Protein AF-A0A9P5S2D3-F1 (afdb_monomer_lite)

Structure (mmCIF, N/CA/C/O backbone):
data_AF-A0A9P5S2D3-F1
#
_entry.id   AF-A0A9P5S2D3-F1
#
loop_
_atom_site.group_PDB
_atom_site.id
_atom_site.type_symbol
_atom_site.label_atom_id
_atom_site.label_alt_id
_atom_site.label_comp_id
_atom_site.label_asym_id
_atom_site.label_entity_id
_atom_site.label_seq_id
_atom_site.pdbx_PDB_ins_code
_atom_site.Cartn_x
_atom_site.Cartn_y
_atom_site.Cartn_z
_atom_site.occupancy
_atom_site.B_iso_or_equiv
_atom_site.auth_seq_id
_atom_site.auth_comp_id
_atom_site.auth_asym_id
_atom_site.auth_atom_id
_atom_site.pdbx_PDB_model_num
ATOM 1 N N . TYR A 1 1 ? -8.289 6.165 -1.959 1.00 89.31 1 TYR A N 1
ATOM 2 C CA . TYR A 1 1 ? -8.571 5.617 -0.615 1.00 89.31 1 TYR A CA 1
ATOM 3 C C . TYR A 1 1 ? -10.076 5.513 -0.430 1.00 89.31 1 TYR A C 1
ATOM 5 O O . TYR A 1 1 ? -10.741 6.533 -0.541 1.00 89.31 1 TYR A O 1
ATOM 13 N N . LEU A 1 2 ? -10.600 4.304 -0.217 1.00 90.56 2 LEU A N 1
ATOM 14 C CA . LEU A 1 2 ? -12.037 4.030 -0.064 1.00 90.56 2 LEU A CA 1
ATOM 15 C C . LEU A 1 2 ? -12.467 3.892 1.406 1.00 90.56 2 LEU A C 1
ATOM 17 O O . LEU A 1 2 ? -13.635 3.631 1.662 1.00 90.56 2 LEU A O 1
ATOM 21 N N . LYS A 1 3 ? -11.545 4.101 2.361 1.00 93.12 3 LYS A N 1
ATOM 22 C CA . LYS A 1 3 ? -11.773 3.897 3.801 1.00 93.12 3 LYS A CA 1
ATOM 23 C C . LYS A 1 3 ? -12.197 2.453 4.095 1.00 93.12 3 LYS A C 1
ATOM 25 O O . LYS A 1 3 ? -11.806 1.546 3.357 1.00 93.12 3 LYS A O 1
ATOM 30 N N . VAL A 1 4 ? -12.917 2.249 5.197 1.00 93.50 4 VAL A N 1
ATOM 31 C CA . VAL A 1 4 ? -13.504 0.964 5.581 1.00 93.50 4 VAL A CA 1
ATOM 32 C C . VAL A 1 4 ? -14.656 0.651 4.632 1.00 93.50 4 VAL A C 1
ATOM 34 O O . VAL A 1 4 ? -15.649 1.374 4.606 1.00 93.50 4 VAL A O 1
ATOM 37 N N . ILE A 1 5 ? -14.504 -0.418 3.857 1.00 94.62 5 ILE A N 1
ATOM 38 C CA . ILE A 1 5 ? -15.524 -0.907 2.925 1.00 94.62 5 ILE A CA 1
ATOM 39 C C . ILE A 1 5 ? -16.396 -2.001 3.542 1.00 94.62 5 ILE A C 1
ATOM 41 O O . ILE A 1 5 ? -17.516 -2.197 3.085 1.00 94.62 5 ILE A O 1
ATOM 45 N N . ASP A 1 6 ? -15.892 -2.701 4.563 1.00 94.62 6 ASP A N 1
ATOM 46 C CA . ASP A 1 6 ? -16.608 -3.781 5.242 1.00 94.62 6 ASP A CA 1
ATOM 47 C C . ASP A 1 6 ? -16.047 -4.026 6.660 1.00 94.62 6 ASP A C 1
ATOM 49 O O . ASP A 1 6 ? -14.955 -3.553 7.004 1.00 94.62 6 ASP A O 1
ATOM 53 N N . LYS A 1 7 ? -16.786 -4.760 7.496 1.00 94.25 7 LYS A N 1
ATOM 54 C CA . LYS A 1 7 ? -16.349 -5.231 8.816 1.00 94.25 7 LYS A CA 1
ATOM 55 C C . LYS A 1 7 ? -16.711 -6.706 8.973 1.00 94.25 7 LYS A C 1
ATOM 57 O O . LYS A 1 7 ? -17.879 -7.071 8.888 1.00 94.25 7 LYS A O 1
ATOM 62 N N . PHE A 1 8 ? -15.723 -7.530 9.308 1.00 93.88 8 PHE A N 1
ATOM 63 C CA . PHE A 1 8 ? -15.938 -8.934 9.647 1.00 93.88 8 PHE A CA 1
ATOM 64 C C . PHE A 1 8 ? -15.477 -9.210 11.079 1.00 93.88 8 PHE A C 1
ATOM 66 O O . PHE A 1 8 ? -14.299 -9.053 11.409 1.00 93.88 8 PHE A O 1
ATOM 73 N N . ASN A 1 9 ? -16.410 -9.627 11.939 1.00 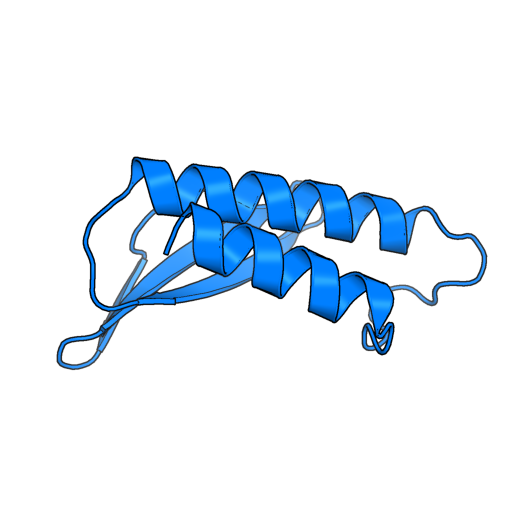92.88 9 ASN A N 1
ATOM 74 C CA . ASN A 1 9 ? -16.220 -9.718 13.391 1.00 92.88 9 ASN A CA 1
ATOM 75 C C . ASN A 1 9 ? -15.745 -8.372 13.974 1.00 92.88 9 ASN A C 1
ATOM 77 O O . ASN A 1 9 ? -16.426 -7.354 13.837 1.00 92.88 9 ASN A O 1
ATOM 81 N N . GLU A 1 10 ? -14.564 -8.353 14.591 1.00 90.62 10 GLU A N 1
ATOM 82 C CA . GLU A 1 10 ? -13.932 -7.140 15.116 1.00 90.62 10 GLU A CA 1
ATOM 83 C C . GLU A 1 10 ? -12.965 -6.468 14.141 1.00 90.62 10 GLU A C 1
ATOM 85 O O . GLU A 1 10 ? -12.472 -5.381 14.426 1.00 90.62 10 GLU A O 1
ATOM 90 N N . ARG A 1 11 ? -12.744 -7.060 12.963 1.00 91.94 11 ARG A N 1
ATOM 91 C CA . ARG A 1 11 ? -11.771 -6.561 11.993 1.00 91.94 11 ARG A CA 1
ATOM 92 C C . ARG A 1 11 ? -12.432 -5.684 10.943 1.00 91.94 11 ARG A C 1
ATOM 94 O O . ARG A 1 11 ? -13.412 -6.076 10.308 1.00 91.94 11 ARG A O 1
ATOM 101 N N . PHE A 1 12 ? -11.857 -4.514 10.720 1.00 93.69 12 PHE A N 1
ATOM 102 C CA . PHE A 1 12 ? -12.237 -3.611 9.645 1.00 93.69 12 PHE A CA 1
ATOM 103 C C . PHE A 1 12 ? -11.461 -3.949 8.375 1.00 93.69 12 PHE A C 1
ATOM 105 O O . PHE A 1 12 ? -10.259 -4.220 8.412 1.00 93.69 12 PHE A O 1
ATOM 112 N N . ILE A 1 13 ? -12.151 -3.906 7.239 1.00 94.94 13 ILE A N 1
ATOM 113 C CA . ILE A 1 13 ? -11.572 -4.093 5.912 1.00 94.94 13 ILE A CA 1
ATOM 114 C C . ILE A 1 13 ? -11.510 -2.720 5.255 1.00 94.94 13 ILE A C 1
ATOM 116 O O . ILE A 1 13 ? -12.536 -2.171 4.852 1.00 94.94 13 ILE A O 1
ATOM 120 N N . SER A 1 14 ? -10.307 -2.159 5.143 1.00 95.12 14 SER A N 1
ATOM 121 C CA . SER A 1 14 ? -10.071 -0.923 4.396 1.00 95.12 14 SER A CA 1
ATOM 122 C C . SER A 1 14 ? -9.525 -1.206 3.003 1.00 95.12 14 SER A C 1
ATOM 124 O O . SER A 1 14 ? -8.706 -2.109 2.821 1.00 95.12 14 SER A O 1
ATOM 126 N N . ALA A 1 15 ? -9.931 -0.394 2.027 1.00 95.69 15 ALA A N 1
ATOM 127 C CA . ALA A 1 15 ? -9.486 -0.534 0.645 1.00 95.69 15 ALA A CA 1
ATOM 128 C C . ALA A 1 15 ? -8.868 0.748 0.073 1.00 95.69 15 ALA A C 1
ATOM 130 O O . ALA A 1 15 ? -9.288 1.877 0.352 1.00 95.69 15 ALA A O 1
ATOM 131 N N . TYR A 1 16 ? -7.889 0.568 -0.808 1.00 95.38 16 TYR A N 1
ATOM 132 C CA . TYR A 1 16 ? -7.295 1.628 -1.607 1.00 95.38 16 TYR A CA 1
ATOM 133 C C . TYR A 1 16 ? -7.238 1.195 -3.072 1.00 95.38 16 TYR A C 1
ATOM 135 O O . TYR A 1 16 ? -6.546 0.246 -3.430 1.00 95.38 16 TYR A O 1
ATOM 143 N N . LEU A 1 17 ? -7.984 1.907 -3.916 1.00 94.44 17 LEU A N 1
ATOM 144 C CA . LEU A 1 17 ? -7.970 1.727 -5.362 1.00 94.44 17 LEU A CA 1
ATOM 145 C C . LEU A 1 17 ? -6.953 2.683 -5.988 1.00 94.44 17 LEU A C 1
ATOM 147 O O . LEU A 1 17 ? -7.024 3.894 -5.760 1.00 94.44 17 LEU A O 1
ATOM 151 N N . THR A 1 18 ? -6.017 2.136 -6.758 1.00 92.31 18 THR A N 1
ATOM 152 C CA . THR A 1 18 ? -5.022 2.911 -7.508 1.00 92.31 18 THR A CA 1
ATOM 153 C C . THR A 1 18 ? -5.555 3.315 -8.885 1.00 92.31 18 THR A C 1
ATOM 155 O O . THR A 1 18 ? -6.521 2.735 -9.384 1.00 92.31 18 THR A O 1
ATOM 158 N N . ALA A 1 19 ? -4.894 4.275 -9.543 1.00 89.50 19 ALA A N 1
ATOM 159 C CA . ALA A 1 19 ? -5.238 4.683 -10.911 1.00 89.50 19 ALA A CA 1
ATOM 160 C C . ALA A 1 19 ? -5.103 3.532 -11.931 1.00 89.50 19 ALA A C 1
ATOM 162 O O . ALA A 1 19 ? -5.814 3.506 -12.929 1.00 89.50 19 ALA A O 1
ATOM 163 N N . GLY A 1 20 ? -4.238 2.550 -11.652 1.00 87.31 20 GLY A N 1
ATOM 164 C CA . GLY A 1 20 ? -4.058 1.341 -12.462 1.00 87.31 20 GLY A CA 1
ATOM 165 C C . GLY A 1 20 ? -5.049 0.213 -12.153 1.00 87.31 20 GLY A C 1
ATOM 166 O O . GLY A 1 20 ? -4.772 -0.931 -12.494 1.00 87.31 20 GLY A O 1
ATOM 167 N N . ASN A 1 21 ? -6.162 0.494 -11.462 1.00 89.31 21 ASN A N 1
ATOM 168 C CA . ASN A 1 21 ? -7.178 -0.490 -11.051 1.00 89.31 21 ASN A CA 1
ATOM 169 C C . ASN A 1 21 ? -6.654 -1.618 -10.127 1.00 89.31 21 ASN A C 1
ATOM 171 O O . ASN A 1 21 ? -7.290 -2.669 -9.968 1.00 89.31 21 ASN A O 1
ATOM 175 N N . ILE A 1 22 ? -5.519 -1.386 -9.463 1.00 91.62 22 ILE A N 1
ATOM 176 C CA . ILE A 1 22 ? -4.986 -2.284 -8.435 1.00 91.62 22 ILE A CA 1
ATOM 177 C C . ILE A 1 22 ? -5.662 -1.962 -7.108 1.00 91.62 22 ILE A C 1
ATOM 179 O O . ILE A 1 22 ? -5.855 -0.798 -6.751 1.00 91.62 22 ILE A O 1
ATOM 183 N N . LYS A 1 23 ? -6.050 -3.014 -6.391 1.00 94.00 23 LYS A N 1
ATOM 184 C CA . LYS A 1 23 ? -6.807 -2.932 -5.144 1.00 94.00 23 LYS A CA 1
ATOM 185 C C . LYS A 1 23 ? -5.892 -3.363 -4.010 1.00 94.00 23 LYS A C 1
ATOM 187 O O . LYS A 1 23 ? -5.534 -4.533 -3.923 1.00 94.00 23 LYS A O 1
ATOM 192 N N . LEU A 1 24 ? -5.509 -2.419 -3.159 1.00 95.12 24 LEU A N 1
ATOM 193 C CA . LEU A 1 24 ? -4.818 -2.716 -1.909 1.00 95.12 24 LEU A CA 1
ATOM 194 C C . LEU A 1 24 ? -5.875 -2.897 -0.821 1.00 95.12 24 LEU A C 1
ATOM 196 O O . LEU A 1 24 ? -6.722 -2.023 -0.630 1.00 95.12 24 LEU A O 1
ATOM 200 N N . LEU A 1 25 ? -5.828 -4.033 -0.134 1.00 95.56 25 LEU A N 1
ATOM 201 C CA . LEU A 1 25 ? -6.745 -4.383 0.945 1.00 95.56 25 LEU A CA 1
ATOM 202 C C . LEU A 1 25 ? -5.957 -4.509 2.243 1.00 95.56 25 LEU A C 1
ATOM 204 O O . LEU A 1 25 ? -4.894 -5.128 2.265 1.00 95.56 25 LEU A O 1
ATOM 208 N N . LEU A 1 26 ? -6.487 -3.927 3.314 1.00 95.12 26 LEU A N 1
ATOM 209 C CA . LEU A 1 26 ? -5.914 -4.016 4.650 1.00 95.12 26 LEU A CA 1
ATOM 210 C C . LEU A 1 26 ? -6.993 -4.443 5.635 1.00 95.12 26 LEU A C 1
ATOM 212 O O . LEU A 1 26 ? -8.043 -3.809 5.729 1.00 95.12 26 LEU A O 1
ATOM 216 N N . LEU A 1 27 ? -6.686 -5.490 6.391 1.00 94.62 27 LEU A N 1
ATOM 217 C CA . LEU A 1 27 ? -7.476 -5.940 7.524 1.00 94.62 27 LEU A CA 1
ATOM 218 C C . LEU A 1 27 ? -6.827 -5.402 8.805 1.00 94.62 27 LEU A C 1
ATOM 220 O O . LEU A 1 27 ? -5.636 -5.629 9.015 1.00 94.62 27 LEU A O 1
ATOM 224 N N . HIS A 1 28 ? -7.577 -4.677 9.631 1.00 91.94 28 HIS A N 1
ATOM 225 C CA . HIS A 1 28 ? -7.039 -4.009 10.823 1.00 91.94 28 HIS A CA 1
ATOM 226 C C . HIS A 1 28 ? -8.088 -3.871 11.932 1.00 91.94 28 HIS A C 1
ATOM 228 O O . HIS A 1 28 ? -9.289 -3.913 11.670 1.00 91.94 28 HIS A O 1
ATOM 234 N N . ASP A 1 29 ? -7.622 -3.701 13.169 1.00 90.19 29 ASP A N 1
ATOM 235 C CA . ASP A 1 29 ? -8.486 -3.560 14.351 1.00 90.19 29 ASP A CA 1
ATOM 236 C C . ASP A 1 29 ? -8.696 -2.081 14.745 1.00 90.19 29 ASP A C 1
ATOM 238 O O . ASP A 1 29 ? -9.690 -1.722 15.378 1.00 90.19 29 ASP A O 1
ATOM 242 N N . ALA A 1 30 ? -7.775 -1.192 14.355 1.00 82.69 30 ALA A N 1
ATOM 243 C CA . ALA A 1 30 ? -7.744 0.204 14.786 1.00 82.69 30 ALA A CA 1
ATOM 244 C C . ALA A 1 30 ? -8.372 1.157 13.758 1.00 82.69 30 ALA A C 1
ATOM 246 O O . ALA A 1 30 ? -7.946 1.240 12.612 1.00 82.69 30 ALA A O 1
ATOM 247 N N . LYS A 1 31 ? -9.312 2.007 14.184 1.00 75.81 31 LYS A N 1
ATOM 248 C CA . LYS A 1 31 ? -9.945 3.027 13.321 1.00 75.81 31 LYS A CA 1
ATOM 249 C C . LYS A 1 31 ? -9.083 4.280 13.068 1.00 75.81 31 LYS A C 1
ATOM 251 O O . LYS A 1 31 ? -9.613 5.387 12.992 1.00 75.81 31 LYS A O 1
ATOM 256 N N . SER A 1 32 ? -7.765 4.144 12.928 1.00 87.69 32 SER A N 1
ATOM 257 C CA . SER A 1 32 ? -6.899 5.287 12.599 1.00 87.69 32 SER A CA 1
ATOM 258 C C . SER A 1 32 ? -6.901 5.555 11.090 1.00 87.69 32 SER A C 1
ATOM 260 O O . SER A 1 32 ? -6.014 5.110 10.360 1.00 87.69 32 SER A O 1
ATOM 262 N N . GLU A 1 33 ? -7.928 6.259 10.595 1.00 87.88 33 GLU A N 1
ATOM 263 C CA . GLU A 1 33 ? -8.104 6.495 9.152 1.00 87.88 33 GLU A CA 1
ATOM 264 C C . GLU A 1 33 ? -6.905 7.195 8.498 1.00 87.88 33 GLU A C 1
ATOM 266 O O . GLU A 1 33 ? -6.534 6.828 7.382 1.00 87.88 33 GLU A O 1
AT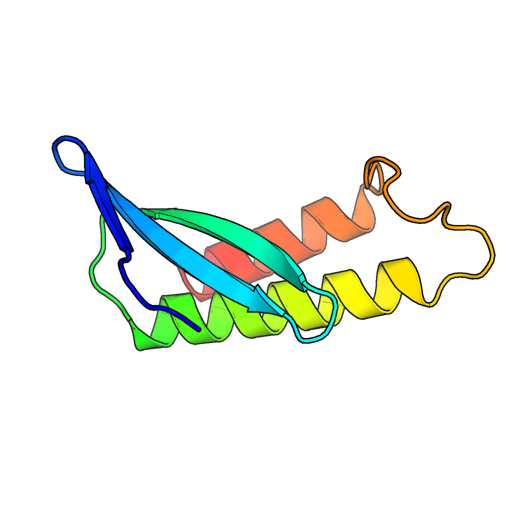OM 271 N N . ASP A 1 34 ? -6.297 8.174 9.173 1.00 91.88 34 ASP A N 1
ATOM 272 C CA . ASP A 1 34 ? -5.168 8.936 8.628 1.00 91.88 34 ASP A CA 1
ATOM 273 C C . ASP A 1 34 ? -3.893 8.097 8.555 1.00 91.88 34 ASP A C 1
ATOM 275 O O . ASP A 1 34 ? -3.178 8.133 7.550 1.00 91.88 34 ASP A O 1
ATOM 279 N N . ALA A 1 35 ? -3.617 7.295 9.586 1.00 93.75 35 ALA A N 1
ATOM 280 C CA . ALA A 1 35 ? -2.444 6.432 9.597 1.00 93.75 35 ALA A CA 1
ATOM 281 C C . ALA A 1 35 ? -2.564 5.333 8.530 1.00 93.75 35 ALA A C 1
ATOM 283 O O . ALA A 1 35 ? -1.640 5.135 7.741 1.00 93.75 35 ALA A O 1
ATOM 284 N N . ILE A 1 36 ? -3.745 4.721 8.400 1.00 94.75 36 ILE A N 1
ATOM 285 C CA . ILE A 1 36 ? -4.041 3.738 7.348 1.00 94.75 36 ILE A CA 1
ATOM 286 C C . ILE A 1 36 ? -3.933 4.365 5.954 1.00 94.75 36 ILE A C 1
ATOM 288 O O . ILE A 1 36 ? -3.369 3.760 5.039 1.00 94.75 36 ILE A O 1
ATOM 292 N N . ARG A 1 37 ? -4.440 5.589 5.766 1.00 94.31 37 ARG A N 1
ATOM 293 C CA . ARG A 1 37 ? -4.301 6.315 4.497 1.00 94.31 37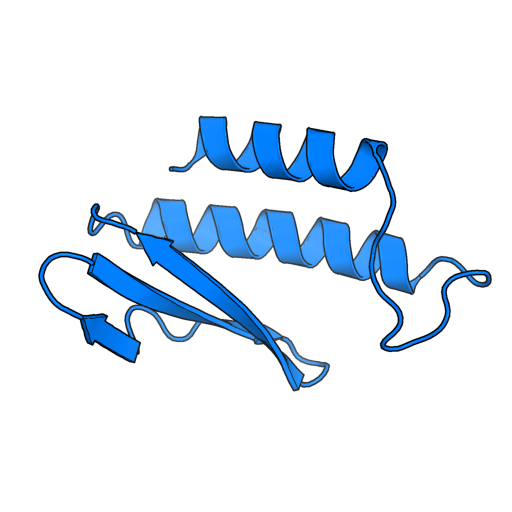 ARG A CA 1
ATOM 294 C C . ARG A 1 37 ? -2.831 6.534 4.139 1.00 94.31 37 ARG A C 1
ATOM 296 O O . ARG A 1 37 ? -2.459 6.313 2.986 1.00 94.31 37 ARG A O 1
ATOM 303 N N . ASN A 1 38 ? -2.014 6.958 5.100 1.00 95.50 38 ASN A N 1
ATOM 304 C CA . ASN A 1 38 ? -0.584 7.179 4.890 1.00 95.50 38 ASN A CA 1
ATOM 305 C C . ASN A 1 38 ? 0.155 5.869 4.596 1.00 95.50 38 ASN A C 1
ATOM 307 O O . ASN A 1 38 ? 0.935 5.821 3.650 1.00 95.50 38 ASN A O 1
ATOM 311 N N . PHE A 1 39 ? -0.172 4.788 5.309 1.00 96.06 39 PHE A N 1
ATOM 312 C CA . PHE A 1 39 ? 0.337 3.449 5.015 1.00 96.06 39 PHE A CA 1
ATOM 313 C C . PHE A 1 39 ? 0.038 3.023 3.570 1.00 96.06 39 PHE A C 1
ATOM 315 O O . PHE A 1 39 ? 0.937 2.588 2.851 1.00 96.06 39 PHE A O 1
ATOM 322 N N . PHE A 1 40 ? -1.203 3.200 3.104 1.00 96.19 40 PHE A N 1
ATOM 323 C CA . PHE A 1 40 ? -1.559 2.876 1.722 1.00 96.19 40 PHE A CA 1
ATOM 324 C C . PHE A 1 40 ? -0.809 3.725 0.692 1.00 96.19 40 PHE A C 1
ATOM 326 O O . PHE A 1 40 ? -0.446 3.198 -0.359 1.00 96.19 40 PHE A O 1
ATOM 333 N N . ASN A 1 41 ? -0.573 5.009 0.971 1.00 95.50 41 ASN A N 1
ATOM 334 C CA . ASN A 1 41 ? 0.202 5.870 0.077 1.00 95.50 41 ASN A CA 1
ATOM 335 C C . ASN A 1 41 ? 1.658 5.389 -0.041 1.00 95.50 41 ASN A C 1
ATOM 337 O O . ASN A 1 41 ? 2.152 5.256 -1.160 1.00 95.50 41 ASN A O 1
ATOM 341 N N . ASP A 1 42 ? 2.306 5.050 1.077 1.00 95.69 42 ASP A N 1
ATOM 342 C CA . ASP A 1 42 ? 3.669 4.501 1.087 1.00 95.69 42 ASP A CA 1
ATOM 343 C C . ASP A 1 42 ? 3.747 3.168 0.322 1.00 95.69 42 ASP A C 1
ATOM 345 O O . ASP A 1 42 ? 4.621 2.971 -0.528 1.00 95.69 42 ASP A O 1
ATOM 349 N N . CYS A 1 43 ? 2.806 2.251 0.573 1.00 95.44 43 CYS A N 1
ATOM 350 C CA . CYS A 1 43 ? 2.731 0.982 -0.153 1.00 95.44 43 CYS A CA 1
ATOM 351 C C . CYS A 1 43 ? 2.503 1.191 -1.654 1.00 95.44 43 CYS A C 1
ATOM 353 O O . CYS A 1 43 ? 3.093 0.479 -2.467 1.00 95.44 43 CYS A O 1
ATOM 355 N N . TYR A 1 44 ? 1.673 2.164 -2.032 1.00 95.00 44 TYR A N 1
ATOM 356 C CA . TYR A 1 44 ? 1.424 2.489 -3.432 1.00 95.00 44 TYR A CA 1
ATOM 357 C C . TYR A 1 44 ? 2.672 3.045 -4.127 1.00 95.00 44 TYR A C 1
ATOM 359 O O . TYR A 1 44 ? 2.984 2.630 -5.244 1.00 95.00 44 TYR A O 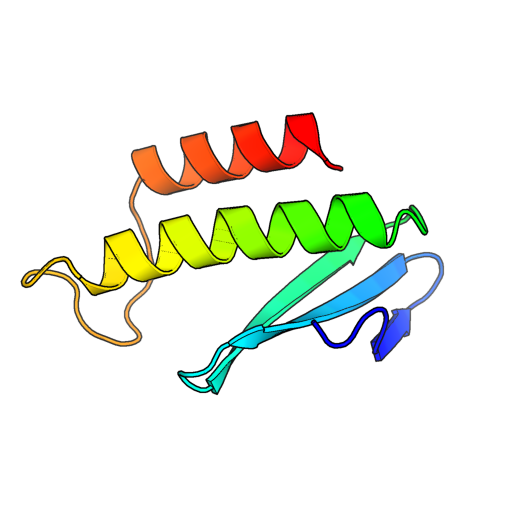1
ATOM 367 N N . GLU A 1 45 ? 3.430 3.920 -3.466 1.00 94.81 45 GLU A N 1
ATOM 368 C CA . GLU A 1 45 ? 4.691 4.435 -4.006 1.00 94.81 45 GLU A CA 1
ATOM 369 C C . GLU A 1 45 ? 5.717 3.310 -4.217 1.00 94.81 45 GLU A C 1
ATOM 371 O O . GLU A 1 45 ? 6.360 3.232 -5.269 1.00 94.81 45 GLU A O 1
ATOM 376 N N . LEU A 1 46 ? 5.851 2.402 -3.243 1.00 93.69 46 LEU A N 1
ATOM 377 C CA . LEU A 1 46 ? 6.709 1.221 -3.372 1.00 93.69 46 LEU A CA 1
ATOM 378 C C . LEU A 1 46 ? 6.262 0.324 -4.529 1.00 93.69 46 LEU A C 1
ATOM 380 O O . LEU A 1 46 ? 7.100 -0.136 -5.303 1.00 93.69 46 LEU A O 1
ATOM 384 N N . TYR A 1 47 ? 4.953 0.113 -4.669 1.00 92.81 47 TYR A N 1
ATOM 385 C CA . TYR A 1 47 ? 4.373 -0.691 -5.739 1.00 92.81 47 TYR A CA 1
ATOM 386 C C . TYR A 1 47 ? 4.673 -0.108 -7.127 1.00 92.81 47 TYR A C 1
ATOM 388 O O . TYR A 1 47 ? 5.120 -0.837 -8.013 1.00 92.81 47 TYR A O 1
ATOM 396 N N . ILE A 1 48 ? 4.513 1.209 -7.312 1.00 92.62 48 ILE A N 1
ATOM 397 C CA . ILE A 1 48 ? 4.864 1.881 -8.574 1.00 92.62 48 ILE A CA 1
ATOM 398 C C . ILE A 1 48 ? 6.347 1.676 -8.901 1.00 92.62 48 ILE A C 1
ATOM 400 O O . ILE A 1 48 ? 6.680 1.343 -10.034 1.00 92.62 48 ILE A O 1
ATOM 404 N N . LYS A 1 49 ? 7.246 1.829 -7.920 1.00 92.50 49 LYS A N 1
ATOM 405 C CA . LYS A 1 49 ? 8.690 1.627 -8.135 1.00 92.50 49 LYS A CA 1
ATOM 406 C C . LYS A 1 49 ? 9.016 0.206 -8.598 1.00 92.50 49 LYS A C 1
ATOM 408 O O . LYS A 1 49 ? 9.916 0.036 -9.415 1.00 92.50 49 LYS A O 1
ATOM 413 N N . THR A 1 50 ? 8.291 -0.797 -8.104 1.00 91.00 50 THR A N 1
ATOM 414 C CA . THR A 1 50 ? 8.433 -2.184 -8.568 1.00 91.00 50 THR A CA 1
ATOM 415 C C . THR A 1 50 ? 7.925 -2.356 -9.998 1.00 91.00 50 THR A C 1
ATOM 417 O O . THR A 1 50 ? 8.613 -2.984 -10.796 1.00 91.00 50 THR A O 1
ATOM 420 N N . LEU A 1 51 ? 6.782 -1.758 -10.347 1.00 89.88 51 LEU A N 1
ATOM 421 C CA . LEU A 1 51 ? 6.234 -1.812 -11.708 1.00 89.88 51 LEU A CA 1
ATOM 422 C C . LEU A 1 51 ? 7.084 -1.078 -12.752 1.00 89.88 51 LEU A C 1
ATOM 424 O O . LEU A 1 51 ? 7.094 -1.471 -13.912 1.00 89.88 51 LEU A O 1
ATOM 428 N N . LEU A 1 52 ? 7.782 -0.009 -12.361 1.00 89.44 52 LEU A N 1
ATOM 429 C CA . LEU A 1 52 ? 8.671 0.740 -13.257 1.00 89.44 52 LEU A CA 1
ATOM 430 C C . LEU A 1 52 ? 9.953 -0.027 -13.609 1.00 89.44 52 LEU A C 1
ATOM 432 O O . LEU A 1 52 ? 10.718 0.421 -14.462 1.00 89.44 52 LEU A O 1
ATOM 436 N N . ASN A 1 53 ? 10.207 -1.165 -12.963 1.00 89.75 53 ASN A N 1
A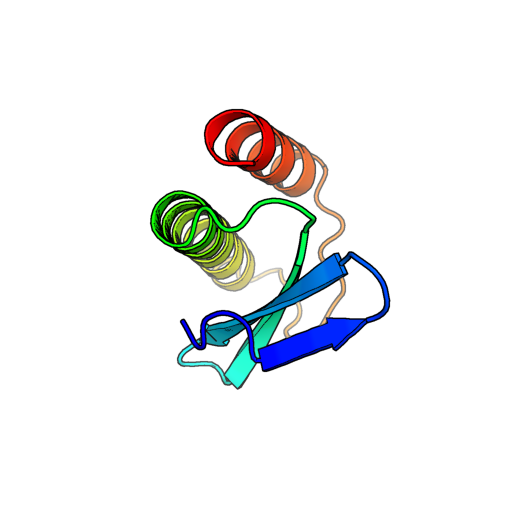TOM 437 C CA . ASN A 1 53 ? 11.305 -2.032 -13.344 1.00 89.75 53 ASN A CA 1
ATOM 438 C C . ASN A 1 53 ? 10.973 -2.724 -14.684 1.00 89.75 53 ASN A C 1
ATOM 440 O O . ASN A 1 53 ? 10.015 -3.494 -14.729 1.00 89.75 53 ASN A O 1
ATOM 444 N N . PRO A 1 54 ? 11.772 -2.530 -15.752 1.00 91.00 54 PRO A N 1
ATOM 445 C CA . PRO A 1 54 ? 11.518 -3.147 -17.058 1.00 91.00 54 PRO A CA 1
ATOM 446 C C . PRO A 1 54 ? 11.591 -4.683 -17.042 1.00 91.00 54 PRO A C 1
ATOM 448 O O . PRO A 1 54 ? 11.132 -5.321 -17.983 1.00 91.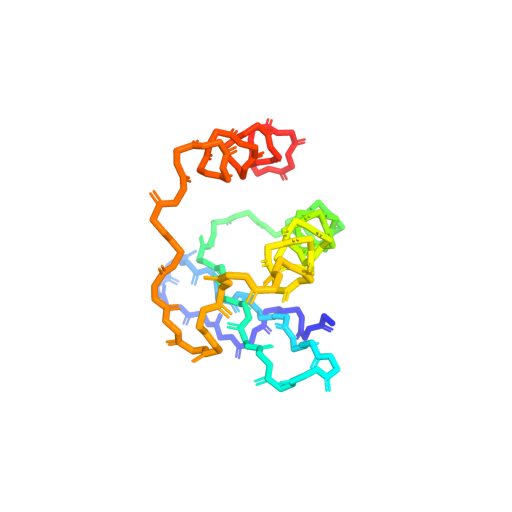00 54 PRO A O 1
ATOM 451 N N . PHE A 1 55 ? 12.157 -5.278 -15.988 1.00 89.69 55 PHE A N 1
ATOM 452 C CA . PHE A 1 55 ? 12.227 -6.728 -15.790 1.00 89.69 55 PHE A CA 1
ATOM 453 C C . PHE A 1 55 ? 11.074 -7.287 -14.946 1.00 89.69 55 PHE A C 1
ATOM 455 O O . PHE A 1 55 ? 11.063 -8.477 -14.640 1.00 89.69 55 PHE A O 1
ATOM 462 N N . TYR A 1 56 ? 10.134 -6.444 -14.514 1.00 88.56 56 TYR A N 1
ATOM 463 C CA . TYR A 1 56 ? 8.968 -6.893 -13.770 1.00 88.56 56 TYR A CA 1
ATOM 464 C C . TYR A 1 56 ? 7.838 -7.259 -14.730 1.00 88.56 56 TYR A C 1
ATOM 466 O O . TYR A 1 56 ? 7.355 -6.422 -15.490 1.00 88.56 56 TYR A O 1
ATOM 474 N N . GLU A 1 57 ? 7.380 -8.506 -14.668 1.00 87.38 57 GLU A N 1
ATOM 475 C CA . GLU A 1 57 ? 6.222 -8.942 -15.440 1.00 87.38 57 GLU A CA 1
ATOM 476 C C . GLU A 1 57 ? 4.932 -8.366 -14.829 1.00 87.38 57 GLU A C 1
ATOM 478 O O . GLU A 1 57 ? 4.650 -8.606 -13.648 1.00 87.38 57 GLU A O 1
ATOM 483 N N . PRO A 1 58 ? 4.111 -7.623 -15.594 1.00 81.56 58 PRO A N 1
ATOM 484 C CA . PRO A 1 58 ? 2.838 -7.116 -15.096 1.00 81.56 58 PRO A CA 1
ATOM 485 C C . PRO A 1 58 ? 1.954 -8.251 -14.560 1.00 81.56 58 PRO A C 1
ATOM 487 O O . PRO A 1 58 ? 1.828 -9.297 -15.189 1.00 81.56 58 PRO A O 1
ATOM 490 N N . ASN A 1 59 ? 1.312 -8.036 -13.408 1.00 82.75 59 ASN A N 1
ATOM 491 C CA . ASN A 1 59 ? 0.466 -9.018 -12.703 1.00 82.75 59 ASN A CA 1
ATOM 492 C C . ASN A 1 59 ? 1.185 -10.257 -12.140 1.00 82.75 59 ASN A C 1
ATOM 494 O O . ASN A 1 59 ? 0.523 -11.129 -11.577 1.00 82.75 59 ASN A O 1
ATOM 498 N N . SER A 1 60 ? 2.514 -10.337 -12.238 1.00 89.62 60 SER A N 1
ATOM 499 C CA . SER A 1 60 ? 3.286 -11.355 -11.521 1.00 89.62 60 SER A CA 1
ATOM 500 C C . SER A 1 60 ? 3.309 -11.084 -10.010 1.00 89.62 60 SER A C 1
ATOM 502 O O . SER A 1 60 ? 2.893 -10.024 -9.534 1.00 89.62 60 SER A O 1
ATOM 504 N N . ILE A 1 61 ? 3.771 -12.067 -9.237 1.00 90.19 61 ILE A N 1
ATOM 505 C CA . ILE A 1 61 ? 3.890 -11.966 -7.780 1.00 90.19 61 ILE A CA 1
ATOM 506 C C . ILE A 1 61 ? 5.140 -11.148 -7.426 1.00 90.19 61 ILE A C 1
ATOM 508 O O . ILE A 1 61 ? 6.238 -11.439 -7.898 1.00 90.19 61 ILE A O 1
ATOM 512 N N . ILE A 1 62 ? 5.007 -10.172 -6.522 1.00 90.19 62 ILE A N 1
ATOM 513 C CA . ILE A 1 62 ? 6.157 -9.439 -5.975 1.00 90.19 62 ILE A CA 1
ATOM 514 C C . ILE A 1 62 ? 6.887 -10.330 -4.959 1.00 90.19 62 ILE A C 1
ATOM 516 O O . ILE A 1 62 ? 6.450 -10.468 -3.821 1.00 90.19 62 ILE A O 1
ATOM 520 N N . SER A 1 63 ? 8.024 -10.908 -5.352 1.00 90.31 63 SER A N 1
ATOM 521 C CA . SER A 1 63 ? 8.858 -11.787 -4.508 1.00 90.31 63 SER A CA 1
ATOM 522 C C . SER A 1 63 ? 10.085 -11.093 -3.887 1.00 90.31 63 SER A C 1
ATOM 524 O O . SER A 1 63 ? 10.944 -11.736 -3.286 1.00 90.31 63 SER A O 1
ATOM 526 N N . SER A 1 64 ? 10.199 -9.769 -4.022 1.00 91.31 64 SER A N 1
ATOM 527 C CA . SER A 1 64 ? 11.374 -9.013 -3.571 1.00 91.31 64 SER A CA 1
ATOM 528 C C . SER A 1 64 ? 11.458 -8.891 -2.043 1.00 91.31 64 SER A C 1
ATOM 530 O O . SER A 1 64 ? 10.616 -8.253 -1.410 1.00 91.31 64 SER A O 1
ATOM 532 N N . ALA A 1 65 ? 12.547 -9.391 -1.449 1.00 93.75 65 ALA A N 1
ATOM 533 C CA . ALA A 1 65 ? 12.818 -9.252 -0.011 1.00 93.75 65 ALA A CA 1
ATOM 534 C C . ALA A 1 65 ? 12.975 -7.782 0.435 1.00 93.75 65 ALA A C 1
ATOM 536 O O . ALA A 1 65 ? 12.573 -7.396 1.536 1.00 93.75 65 ALA A O 1
ATOM 537 N N . ALA A 1 66 ? 13.527 -6.932 -0.438 1.00 93.62 66 ALA A N 1
ATOM 538 C CA . ALA A 1 66 ? 13.666 -5.502 -0.176 1.00 93.62 66 ALA A CA 1
ATOM 539 C C . ALA A 1 66 ? 12.302 -4.795 -0.134 1.00 93.62 66 ALA A C 1
ATOM 541 O O . ALA A 1 66 ? 12.111 -3.878 0.667 1.00 93.62 66 ALA A O 1
ATOM 542 N N . PHE A 1 67 ? 11.357 -5.226 -0.977 1.00 94.00 67 PHE A N 1
ATOM 543 C CA . PHE A 1 67 ? 9.981 -4.735 -0.944 1.00 94.00 67 PHE A CA 1
ATOM 544 C C . PHE A 1 67 ? 9.303 -5.116 0.377 1.00 94.00 67 PHE A C 1
ATOM 546 O O . PHE A 1 67 ? 8.799 -4.231 1.066 1.00 94.00 67 PHE A O 1
ATOM 553 N N . ASP A 1 68 ? 9.383 -6.390 0.782 1.00 94.81 68 ASP A N 1
ATOM 554 C CA . ASP A 1 68 ? 8.801 -6.867 2.047 1.00 94.81 68 ASP A CA 1
ATOM 555 C C . ASP A 1 68 ? 9.358 -6.097 3.255 1.00 94.81 68 ASP A C 1
ATOM 557 O O . ASP A 1 68 ? 8.609 -5.601 4.097 1.00 94.81 68 ASP A O 1
ATOM 561 N N . THR A 1 69 ? 10.677 -5.887 3.294 1.00 96.69 69 THR A N 1
ATOM 562 C CA . THR A 1 69 ? 11.327 -5.122 4.369 1.00 96.69 69 THR A CA 1
ATOM 563 C C . THR A 1 69 ? 10.780 -3.696 4.457 1.00 96.69 69 THR A C 1
ATOM 565 O O . THR A 1 69 ? 10.458 -3.222 5.547 1.00 96.69 69 THR A O 1
ATOM 568 N N . LYS A 1 70 ? 10.632 -3.008 3.320 1.00 95.50 70 LYS A N 1
ATOM 569 C CA . LYS A 1 70 ? 10.118 -1.631 3.283 1.00 95.50 70 LYS A CA 1
ATOM 570 C C . LYS A 1 70 ? 8.651 -1.554 3.701 1.00 95.50 70 LYS A C 1
ATOM 572 O O . LYS A 1 70 ? 8.307 -0.685 4.496 1.00 95.50 70 LYS A O 1
ATOM 577 N N . VAL A 1 71 ? 7.814 -2.491 3.252 1.00 95.88 71 VAL A N 1
ATOM 578 C CA . VAL A 1 71 ? 6.405 -2.561 3.675 1.00 95.88 71 VAL A CA 1
ATOM 579 C C . VAL A 1 71 ? 6.297 -2.793 5.182 1.00 95.88 71 VAL A C 1
ATOM 581 O O . VAL A 1 71 ? 5.512 -2.118 5.845 1.00 95.88 71 VAL A O 1
ATOM 584 N N . ARG A 1 72 ? 7.124 -3.676 5.758 1.00 95.69 72 ARG A N 1
ATOM 585 C CA . ARG A 1 72 ? 7.156 -3.904 7.215 1.00 95.69 72 ARG A CA 1
ATOM 586 C C . ARG A 1 72 ? 7.584 -2.668 8.000 1.00 95.69 72 ARG A C 1
ATOM 588 O O . ARG A 1 72 ? 7.059 -2.432 9.086 1.00 95.69 72 ARG A O 1
ATOM 595 N N . LEU A 1 73 ? 8.530 -1.888 7.479 1.00 95.50 73 LEU A N 1
ATOM 596 C CA . LEU A 1 73 ? 8.940 -0.625 8.098 1.00 95.50 73 LEU A CA 1
ATOM 597 C C . LEU A 1 73 ? 7.806 0.407 8.066 1.00 95.50 73 LEU A C 1
ATOM 599 O O . LEU A 1 73 ? 7.541 1.030 9.092 1.00 95.50 73 LEU A O 1
ATOM 603 N N . SER A 1 74 ? 7.098 0.539 6.940 1.00 94.50 74 SER A N 1
ATOM 604 C CA . SER A 1 74 ? 5.909 1.398 6.860 1.00 94.50 74 SER A CA 1
ATOM 605 C C . SER A 1 74 ? 4.794 0.903 7.784 1.00 94.50 74 SER A C 1
ATOM 607 O O . SER A 1 74 ? 4.177 1.716 8.463 1.00 94.50 74 SER A O 1
ATOM 609 N N . ALA A 1 75 ? 4.576 -0.412 7.898 1.00 93.81 75 ALA A N 1
ATOM 610 C CA . ALA A 1 75 ? 3.594 -0.968 8.829 1.00 93.81 75 ALA A CA 1
ATOM 611 C C . ALA A 1 75 ? 3.912 -0.559 10.273 1.00 93.81 75 ALA A C 1
ATOM 613 O O . ALA A 1 75 ? 3.070 0.044 10.917 1.00 93.81 75 ALA A O 1
ATOM 614 N N . LYS A 1 76 ? 5.157 -0.745 10.737 1.00 93.62 76 LYS A N 1
ATOM 615 C CA . LYS A 1 76 ? 5.586 -0.318 12.086 1.00 93.62 76 LYS A CA 1
ATOM 616 C C . LYS A 1 76 ? 5.420 1.181 12.356 1.00 93.62 76 LYS A C 1
ATOM 618 O O . LYS A 1 76 ? 5.390 1.588 13.512 1.00 93.62 76 LYS A O 1
ATOM 623 N N . LYS A 1 77 ? 5.404 2.010 11.310 1.00 94.19 77 LYS A N 1
ATOM 624 C CA . LYS A 1 77 ? 5.275 3.466 11.424 1.00 94.19 77 LYS A CA 1
ATOM 625 C C . LYS A 1 77 ? 3.816 3.919 11.548 1.00 94.19 77 LYS A C 1
ATOM 627 O O . LYS A 1 77 ? 3.578 4.973 12.131 1.00 94.19 77 LYS A O 1
ATOM 632 N N . TYR A 1 78 ? 2.867 3.172 10.980 1.00 91.50 78 TYR A N 1
ATOM 633 C CA . TYR A 1 78 ? 1.487 3.632 10.788 1.00 91.50 78 TYR A CA 1
ATOM 634 C C . TYR A 1 78 ? 0.398 2.704 11.349 1.00 91.50 78 TYR A C 1
ATOM 636 O O . TYR A 1 78 ? -0.731 3.165 11.509 1.00 91.50 78 TYR A O 1
ATOM 644 N N . LEU A 1 79 ? 0.692 1.428 11.605 1.00 87.62 79 LEU A N 1
ATOM 645 C CA . LEU A 1 79 ? -0.261 0.408 12.059 1.00 87.62 79 LEU A CA 1
ATOM 646 C C . LEU A 1 79 ? 0.143 -0.116 13.438 1.00 87.62 79 LEU A C 1
ATOM 648 O O . LEU A 1 79 ? -0.773 -0.265 14.273 1.00 87.62 79 LEU A O 1
#

Organism: NCBI:txid64567

InterPro domains:
  IPR006722 Trafficking protein particle complex subunit 2 [PF04628] (1-77)
  IPR006722 Trafficking protein particle complex subunit 2 [PTHR12403] (1-79)
  IPR011012 Longin-like domain superfamily [SSF64356] (1-79)

Radius of gyration: 13.22 Å; chains: 1; bounding box: 30×21×32 Å

Sequence (79 aa):
YLKVIDKFNERFISAYLTAGNIKLLLLHDAKSEDAIRNFFNDCYELYIKTLLNPFYEPNSIISSAAFDTKVRLSAKKYL

Foldseek 3Di:
DAQFPDDDDQWTWGWDQDPVRDIDIDIHNDNPRVLVVVLVVQLVVLVVVQVPPPPDDPPDDDPDPVSVVSSVVSVVVRD

pLDDT: mean 92.19, std 3.68, range [75.81, 96.69]

Secondary structure (DSSP, 8-state):
--EEEEEETTEEEEEEE-TTS-EEEEEES---HHHHHHHHHHHHHHHHHHHTSTTPPTT-----HHHHHHHHHHHHHH-